Protein AF-A0A0C9TXI7-F1 (afdb_monomer)

Radius of gyration: 14.32 Å; Cα contacts (8 Å, |Δi|>4): 29; chains: 1; bounding box: 27×43×28 Å

Sequence (78 aa):
QAYQDGLFGCAPIKPSMAFDVNLLDLISMNIMFLAPNVVGWALTLESFWQERGYSLGQRECVHRQFSNTLHWYTVLLE

Solvent-accessible surface area (backbone atoms only — not comparable to full-atom values): 4990 Å² total; per-residue (Å²): 145,74,83,86,74,81,66,63,97,77,68,67,98,53,96,64,90,80,79,57,67,69,58,50,49,53,48,58,56,42,49,76,78,40,80,81,49,64,68,56,54,36,50,51,51,51,48,58,36,45,78,72,70,46,81,70,80,56,68,67,55,52,43,50,49,50,53,52,52,53,51,53,52,53,64,72,72,108

Foldseek 3Di:
DPPPPPDDPPDDPDPADDDDPVVLVVLVVVVVVDPNPLVVVLVVVCVVCVVVVDDPDDSVSSSVSSVVVSVVSVVVVD

Organism: Sphaerobolus stellatus (strain SS14) (NCBI:txid990650)

Structure (mmCIF, N/CA/C/O backbone):
data_AF-A0A0C9TXI7-F1
#
_entry.id   AF-A0A0C9TXI7-F1
#
loop_
_atom_site.group_PDB
_atom_site.id
_atom_site.type_symbol
_atom_site.label_atom_id
_atom_site.label_alt_id
_atom_site.label_comp_id
_atom_site.label_asym_id
_atom_site.label_entity_id
_atom_site.label_seq_id
_atom_site.pdbx_PDB_ins_code
_atom_site.Cartn_x
_atom_site.Cartn_y
_atom_site.Cartn_z
_atom_site.occupancy
_atom_site.B_iso_or_equiv
_atom_site.auth_seq_id
_atom_site.auth_comp_id
_atom_site.auth_asym_id
_atom_site.auth_atom_id
_atom_site.pdbx_PDB_model_num
ATOM 1 N N . GLN A 1 1 ? -13.736 -29.944 4.677 1.00 41.94 1 GLN A N 1
ATOM 2 C CA . GLN A 1 1 ? -14.755 -29.040 4.107 1.00 41.94 1 GLN A CA 1
ATOM 3 C C . GLN A 1 1 ? -14.178 -27.624 3.932 1.00 41.94 1 GLN A C 1
ATOM 5 O O . GLN A 1 1 ? -14.621 -26.714 4.607 1.00 41.94 1 GLN A O 1
ATOM 10 N N . ALA A 1 2 ? -13.138 -27.433 3.106 1.00 44.59 2 ALA A N 1
ATOM 11 C CA . ALA A 1 2 ? -12.469 -26.124 2.930 1.00 44.59 2 ALA A CA 1
ATOM 12 C C . ALA A 1 2 ? -12.028 -25.853 1.475 1.00 44.59 2 ALA A C 1
ATOM 14 O O . ALA A 1 2 ? -11.343 -24.880 1.194 1.00 44.59 2 ALA A O 1
ATOM 15 N N . TYR A 1 3 ? -12.388 -26.745 0.549 1.00 39.78 3 TYR A N 1
ATOM 16 C CA . TYR A 1 3 ? -11.903 -26.721 -0.834 1.00 39.78 3 TYR A CA 1
ATOM 17 C C . TYR A 1 3 ? -12.890 -26.047 -1.804 1.00 39.78 3 TYR A C 1
ATOM 19 O O . TYR A 1 3 ? -12.555 -25.832 -2.960 1.00 39.78 3 TYR A O 1
ATOM 27 N N . GLN A 1 4 ? -14.106 -25.711 -1.357 1.00 47.47 4 GLN A N 1
ATOM 28 C CA . GLN A 1 4 ? -15.166 -25.211 -2.245 1.00 47.47 4 GLN A CA 1
ATOM 29 C C . GLN A 1 4 ? -15.342 -23.688 -2.261 1.00 47.47 4 GLN A C 1
ATOM 31 O O . GLN A 1 4 ? -16.072 -23.199 -3.114 1.00 47.47 4 GLN A O 1
ATOM 36 N N . ASP A 1 5 ? -14.625 -22.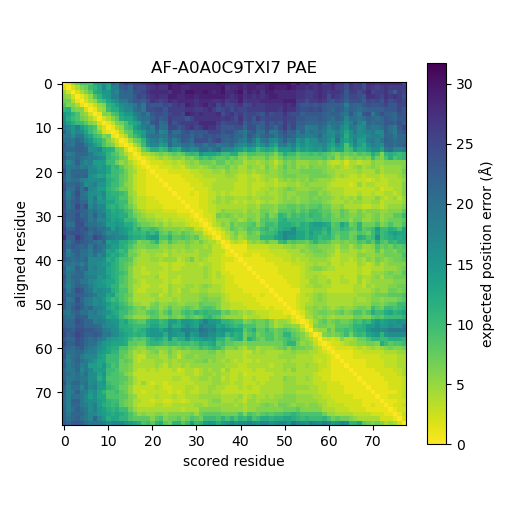937 -1.421 1.00 52.19 5 ASP A N 1
ATOM 37 C CA . ASP A 1 5 ? -14.852 -21.487 -1.297 1.00 52.19 5 ASP A CA 1
ATOM 38 C C . ASP A 1 5 ? -13.781 -20.615 -1.970 1.00 52.19 5 ASP A C 1
ATOM 40 O O . ASP A 1 5 ? -13.830 -19.395 -1.862 1.00 52.19 5 ASP A O 1
ATOM 44 N N . GLY A 1 6 ? -12.785 -21.196 -2.654 1.00 47.06 6 GLY A N 1
ATOM 45 C CA . GLY A 1 6 ? -11.740 -20.405 -3.328 1.00 47.06 6 GLY A CA 1
ATOM 46 C C . GLY A 1 6 ? -10.920 -19.511 -2.383 1.00 47.06 6 GLY A C 1
ATOM 47 O O . GLY A 1 6 ? -10.246 -18.581 -2.823 1.00 47.06 6 GLY A O 1
ATOM 48 N N . LEU A 1 7 ? -10.975 -19.777 -1.076 1.00 45.53 7 LEU A N 1
ATOM 49 C CA . LEU A 1 7 ? -10.271 -19.011 -0.059 1.00 45.53 7 LEU A CA 1
ATOM 50 C C . LEU A 1 7 ? -8.830 -19.515 0.036 1.00 45.53 7 LEU A C 1
ATOM 52 O O . LEU A 1 7 ? -8.544 -20.548 0.643 1.00 45.53 7 LEU A O 1
ATOM 56 N N . PHE A 1 8 ? -7.908 -18.762 -0.563 1.00 43.50 8 PHE A N 1
ATOM 57 C CA . PHE A 1 8 ? -6.484 -18.891 -0.276 1.00 43.50 8 PHE A CA 1
ATOM 58 C C . PHE A 1 8 ? -6.265 -18.723 1.235 1.00 43.50 8 PHE A C 1
ATOM 60 O O . PHE A 1 8 ? -6.747 -17.760 1.834 1.00 43.50 8 PHE A O 1
ATOM 67 N N . GLY A 1 9 ? -5.493 -19.621 1.856 1.00 43.25 9 GLY A N 1
ATOM 68 C CA . GLY A 1 9 ? -5.164 -19.608 3.293 1.00 43.25 9 GLY A CA 1
ATOM 69 C C . GLY A 1 9 ? -4.346 -18.398 3.777 1.00 43.25 9 GLY A C 1
ATOM 70 O O . GLY A 1 9 ? -3.733 -18.461 4.838 1.00 43.25 9 GLY A O 1
ATOM 71 N N . CYS A 1 10 ? -4.317 -17.309 3.006 1.00 46.44 10 CYS A N 1
ATOM 72 C CA . CYS A 1 10 ? -3.661 -16.045 3.319 1.00 46.44 10 CYS A CA 1
ATOM 73 C C . CYS A 1 10 ? -4.655 -14.872 3.448 1.00 46.44 10 CYS A C 1
ATOM 75 O O . CYS A 1 10 ? -4.241 -13.719 3.535 1.00 46.44 10 CYS A O 1
ATOM 77 N N . ALA A 1 11 ? -5.967 -15.135 3.469 1.00 48.53 11 ALA A N 1
ATOM 78 C CA . ALA A 1 11 ? -6.953 -14.105 3.786 1.00 48.53 11 ALA A CA 1
ATOM 79 C C . ALA A 1 11 ? -6.839 -13.725 5.281 1.00 48.53 11 ALA A C 1
ATOM 81 O O . ALA A 1 11 ? -6.963 -14.604 6.141 1.00 48.53 11 ALA A O 1
ATOM 82 N N . PRO A 1 12 ? -6.577 -12.450 5.633 1.00 50.94 12 PRO A N 1
ATOM 83 C CA . PRO A 1 12 ? -6.426 -12.042 7.025 1.00 50.94 12 PRO A CA 1
ATOM 84 C C . PRO A 1 12 ? -7.689 -12.367 7.833 1.00 50.94 12 PRO A C 1
ATOM 86 O O . PRO A 1 12 ? -8.795 -12.020 7.439 1.00 50.94 12 PRO A O 1
ATOM 89 N N . ILE A 1 13 ? -7.519 -12.992 9.002 1.00 52.72 13 ILE A N 1
ATOM 90 C CA . ILE A 1 13 ? -8.600 -13.430 9.918 1.00 52.72 13 ILE A CA 1
ATOM 91 C C . ILE A 1 13 ? -9.390 -12.233 10.520 1.00 52.72 13 ILE A C 1
ATOM 93 O O . ILE A 1 13 ? -10.380 -12.403 11.226 1.00 52.72 13 ILE A O 1
ATOM 97 N N . LYS A 1 14 ? -8.972 -10.995 10.237 1.00 53.16 14 LYS A N 1
ATOM 98 C CA . LYS A 1 14 ? -9.613 -9.737 10.653 1.00 53.16 14 LYS A CA 1
ATOM 99 C C . LYS A 1 14 ? -10.025 -8.932 9.421 1.00 53.16 14 LYS A C 1
ATOM 101 O O . LYS A 1 14 ? -9.379 -9.111 8.390 1.00 53.16 14 LYS A O 1
ATOM 106 N N . PRO A 1 15 ? -11.016 -8.018 9.521 1.00 52.78 15 PRO A N 1
ATOM 107 C CA . PRO A 1 15 ? -11.328 -7.098 8.430 1.00 52.78 15 PRO A CA 1
ATOM 108 C C . PRO A 1 15 ? -10.037 -6.400 7.999 1.00 52.78 15 PRO A C 1
ATOM 110 O O . PRO A 1 15 ? -9.446 -5.619 8.745 1.00 52.78 15 PRO A O 1
ATOM 113 N N . SER A 1 16 ? -9.548 -6.794 6.829 1.00 61.78 16 SER A N 1
ATOM 114 C CA . SER A 1 16 ? -8.356 -6.240 6.217 1.00 61.78 16 SER A CA 1
ATOM 115 C C . SER A 1 16 ? -8.769 -4.964 5.511 1.00 61.78 16 SER A C 1
ATOM 117 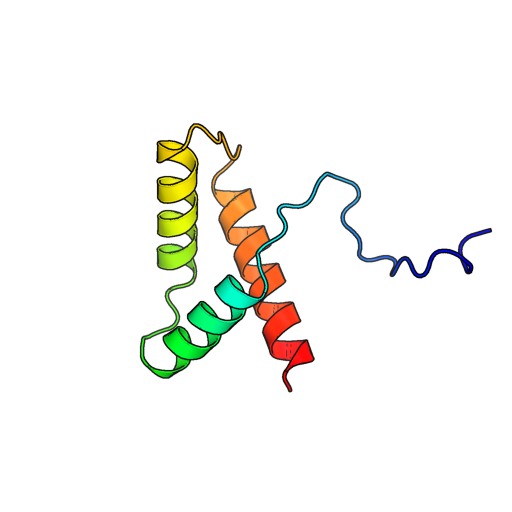O O . SER A 1 16 ? -9.775 -4.965 4.806 1.00 61.78 16 SER A O 1
ATOM 119 N N . MET A 1 17 ? -8.001 -3.890 5.664 1.00 68.38 17 MET A N 1
ATOM 120 C CA . MET A 1 17 ? -8.114 -2.755 4.760 1.00 68.38 17 MET A CA 1
ATOM 121 C C . MET A 1 17 ? -7.887 -3.274 3.343 1.00 68.38 17 MET A C 1
ATOM 123 O O . MET A 1 17 ? -6.868 -3.911 3.067 1.00 68.38 17 MET A O 1
ATOM 127 N N . ALA A 1 18 ? -8.874 -3.066 2.481 1.00 73.62 18 ALA A N 1
ATOM 128 C CA . ALA A 1 18 ? -8.765 -3.328 1.059 1.00 73.62 18 ALA A CA 1
ATOM 129 C C . ALA A 1 18 ? -8.459 -2.001 0.361 1.00 73.62 18 ALA A C 1
ATOM 131 O O . ALA A 1 18 ? -9.071 -0.979 0.677 1.00 73.62 18 ALA A O 1
ATOM 132 N N . PHE A 1 19 ? -7.504 -2.020 -0.565 1.00 79.44 19 PHE A N 1
ATOM 133 C CA . PHE A 1 19 ? -7.169 -0.873 -1.404 1.00 79.44 19 PHE A CA 1
ATOM 134 C C . PHE A 1 19 ? -7.792 -1.071 -2.785 1.00 79.44 19 PHE A C 1
ATOM 136 O O . PHE A 1 19 ? -7.858 -2.195 -3.282 1.00 79.44 19 PHE A O 1
ATOM 143 N N . ASP A 1 20 ? -8.264 0.017 -3.387 1.00 83.12 20 ASP A N 1
ATOM 14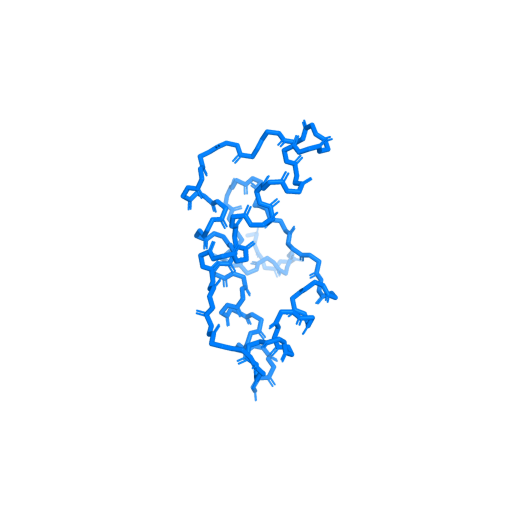4 C CA . ASP A 1 20 ? -8.821 -0.014 -4.738 1.00 83.12 20 ASP A CA 1
ATOM 145 C C . ASP A 1 20 ? -7.726 -0.321 -5.775 1.00 83.12 20 ASP A C 1
ATOM 147 O O . ASP A 1 20 ? -6.602 0.169 -5.662 1.00 83.12 20 ASP A O 1
ATOM 151 N N . VAL A 1 21 ? -8.046 -1.115 -6.799 1.00 81.06 21 VAL A N 1
ATOM 152 C CA . VAL A 1 21 ? -7.070 -1.500 -7.833 1.00 81.06 21 VAL A CA 1
ATOM 153 C C . VAL A 1 21 ? -6.609 -0.289 -8.647 1.00 81.06 21 VAL A C 1
ATOM 155 O O . VAL A 1 21 ? -5.426 -0.195 -8.947 1.00 81.06 21 VAL A O 1
ATOM 158 N N . ASN A 1 22 ? -7.484 0.682 -8.934 1.00 83.50 22 ASN A N 1
ATOM 159 C CA . ASN A 1 22 ? -7.086 1.897 -9.656 1.00 83.50 22 ASN A CA 1
ATOM 160 C C . ASN A 1 22 ? -6.154 2.771 -8.809 1.00 83.50 22 ASN A C 1
ATOM 162 O O . ASN A 1 22 ? -5.274 3.445 -9.338 1.00 83.50 22 ASN A O 1
ATOM 166 N N . LEU A 1 23 ? -6.330 2.757 -7.483 1.00 83.62 23 LEU A N 1
ATOM 167 C CA . LEU A 1 23 ? -5.411 3.421 -6.563 1.00 83.62 23 LEU A CA 1
ATOM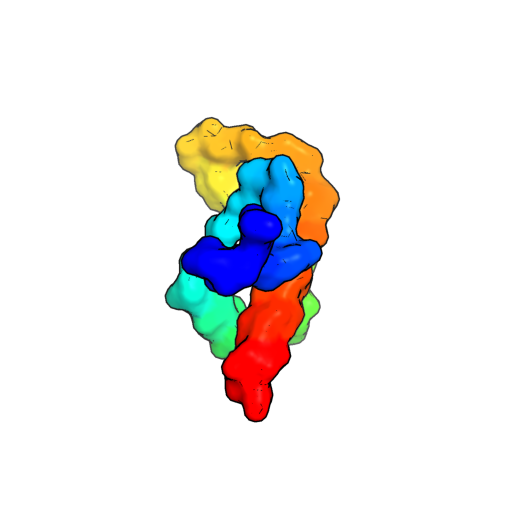 168 C C . LEU A 1 23 ? -4.029 2.752 -6.598 1.00 83.62 23 LEU A C 1
ATOM 170 O O . LEU A 1 23 ? -3.020 3.450 -6.682 1.00 83.62 23 LEU A O 1
ATOM 174 N N . LEU A 1 24 ? -3.976 1.418 -6.554 1.00 84.62 24 LEU A N 1
ATOM 175 C CA . LEU A 1 24 ? -2.718 0.668 -6.650 1.00 84.62 24 LEU A CA 1
ATOM 176 C C . LEU A 1 24 ? -2.032 0.881 -8.001 1.00 84.62 24 LEU A C 1
ATOM 178 O O . LEU A 1 24 ? -0.823 1.072 -8.036 1.00 84.62 24 LEU A O 1
ATOM 182 N N . ASP A 1 25 ? -2.796 0.918 -9.089 1.00 85.69 25 ASP A N 1
ATOM 183 C CA . ASP A 1 25 ? -2.297 1.200 -10.433 1.00 85.69 25 ASP A CA 1
ATOM 184 C C . ASP A 1 25 ? -1.675 2.601 -10.534 1.00 85.69 25 ASP A C 1
ATOM 186 O O . ASP A 1 25 ? -0.530 2.749 -10.964 1.00 85.69 25 ASP A O 1
ATOM 190 N N . LEU A 1 26 ? -2.367 3.621 -10.011 1.00 84.44 26 LEU A N 1
ATOM 191 C CA . LEU A 1 26 ? -1.852 4.988 -9.928 1.00 84.44 26 LEU A CA 1
ATOM 192 C C . LEU A 1 26 ? -0.523 5.048 -9.163 1.00 84.44 26 LEU A C 1
ATOM 194 O O . LEU A 1 26 ? 0.412 5.723 -9.596 1.00 84.44 26 LEU A O 1
ATOM 198 N N . ILE A 1 27 ? -0.431 4.355 -8.026 1.00 83.50 27 ILE A N 1
ATOM 199 C CA . ILE A 1 27 ? 0.787 4.319 -7.210 1.00 83.50 27 ILE A CA 1
ATOM 200 C C . ILE A 1 27 ? 1.902 3.559 -7.931 1.00 83.50 27 ILE A C 1
ATOM 202 O O . ILE A 1 27 ? 3.034 4.036 -7.939 1.00 83.50 27 ILE A O 1
ATOM 206 N N . SER A 1 28 ? 1.599 2.428 -8.571 1.00 82.56 28 SER A N 1
ATOM 207 C CA . SER A 1 28 ? 2.556 1.650 -9.366 1.00 82.56 28 SER A CA 1
ATOM 208 C C . SER A 1 28 ? 3.119 2.450 -10.542 1.00 82.56 28 SER A C 1
ATOM 210 O O . SER A 1 28 ? 4.317 2.399 -10.810 1.00 82.56 28 SER A O 1
ATOM 212 N N . MET A 1 29 ? 2.296 3.260 -11.208 1.00 84.75 29 MET A N 1
ATOM 213 C CA . MET A 1 29 ? 2.791 4.217 -12.199 1.00 84.75 29 MET A CA 1
ATOM 214 C C . MET A 1 29 ? 3.657 5.288 -11.536 1.00 84.75 29 MET A C 1
ATOM 216 O O . MET A 1 29 ? 4.721 5.635 -12.040 1.00 84.75 29 MET A O 1
ATOM 220 N N . ASN A 1 30 ? 3.233 5.803 -10.382 1.00 80.25 30 ASN A N 1
ATOM 221 C CA . ASN A 1 30 ? 3.930 6.880 -9.692 1.00 80.25 30 ASN A CA 1
ATOM 222 C C . ASN A 1 30 ? 5.341 6.487 -9.225 1.00 80.25 30 ASN A C 1
ATOM 224 O O . ASN A 1 30 ? 6.269 7.270 -9.416 1.00 80.25 30 ASN A O 1
ATOM 228 N N . ILE A 1 31 ? 5.531 5.272 -8.697 1.00 77.88 31 ILE A N 1
ATOM 229 C CA . ILE A 1 31 ? 6.853 4.771 -8.272 1.00 77.88 31 ILE A CA 1
ATOM 230 C C . ILE A 1 31 ? 7.843 4.601 -9.438 1.00 77.88 31 ILE A C 1
ATOM 232 O O . ILE A 1 31 ? 9.044 4.495 -9.205 1.00 77.88 31 ILE A O 1
ATOM 236 N N . MET A 1 32 ? 7.367 4.592 -10.689 1.00 78.69 32 MET A N 1
ATOM 237 C CA . MET A 1 32 ? 8.228 4.604 -11.876 1.00 78.69 32 MET A CA 1
ATOM 238 C C . MET A 1 32 ? 8.823 5.998 -12.143 1.00 78.69 32 MET A C 1
ATOM 240 O O . MET A 1 32 ? 9.889 6.112 -12.746 1.00 78.69 32 MET A O 1
ATOM 244 N N . PHE A 1 33 ? 8.149 7.060 -11.687 1.00 77.50 33 PHE A N 1
ATOM 245 C CA . PHE A 1 33 ? 8.527 8.459 -11.926 1.00 77.50 33 PHE A CA 1
ATOM 246 C C . PHE A 1 33 ? 9.046 9.182 -10.675 1.00 77.50 33 PHE A C 1
ATOM 248 O O . PHE A 1 33 ? 9.725 10.202 -10.796 1.00 77.50 33 PHE A O 1
ATOM 255 N N . LEU A 1 34 ? 8.745 8.674 -9.479 1.00 74.75 34 LEU A N 1
ATOM 256 C CA . LEU A 1 34 ? 9.199 9.207 -8.197 1.00 74.75 34 LEU A CA 1
ATOM 257 C C . LEU A 1 34 ? 9.850 8.110 -7.354 1.00 74.75 34 LEU A C 1
ATOM 259 O O . LEU A 1 34 ? 9.504 6.938 -7.454 1.00 74.75 34 LEU A O 1
ATOM 263 N N . ALA A 1 35 ? 10.788 8.501 -6.485 1.00 75.88 35 ALA A N 1
ATOM 264 C CA . ALA A 1 35 ? 11.385 7.573 -5.530 1.00 75.88 35 ALA A CA 1
ATOM 265 C C . ALA A 1 35 ? 10.282 6.891 -4.691 1.00 75.88 35 ALA A C 1
ATOM 267 O O . ALA A 1 35 ? 9.354 7.582 -4.258 1.00 75.88 35 ALA A O 1
ATOM 268 N N . PRO A 1 36 ? 10.374 5.573 -4.431 1.00 68.12 36 PRO A N 1
ATOM 269 C CA . PRO A 1 36 ? 9.324 4.810 -3.762 1.00 68.12 36 PRO A CA 1
ATOM 270 C C . PRO A 1 36 ? 9.169 5.250 -2.300 1.00 68.12 36 PRO A C 1
ATOM 272 O O . PRO A 1 36 ? 9.786 4.712 -1.382 1.00 68.12 36 PRO A O 1
ATOM 275 N N . ASN A 1 37 ? 8.324 6.252 -2.067 1.00 78.31 37 ASN A N 1
ATOM 276 C CA . ASN A 1 37 ? 8.028 6.815 -0.755 1.00 78.31 37 ASN A CA 1
ATOM 277 C C . ASN A 1 37 ? 6.777 6.155 -0.158 1.00 78.31 37 ASN A C 1
ATOM 279 O O . ASN A 1 37 ? 5.792 6.814 0.163 1.00 78.31 37 ASN A O 1
ATOM 283 N N . VAL A 1 38 ? 6.823 4.836 0.036 1.00 77.56 38 VAL A N 1
ATOM 284 C CA . VAL A 1 38 ? 5.705 4.046 0.594 1.00 77.56 38 VAL A CA 1
ATOM 285 C C . VAL A 1 38 ? 5.17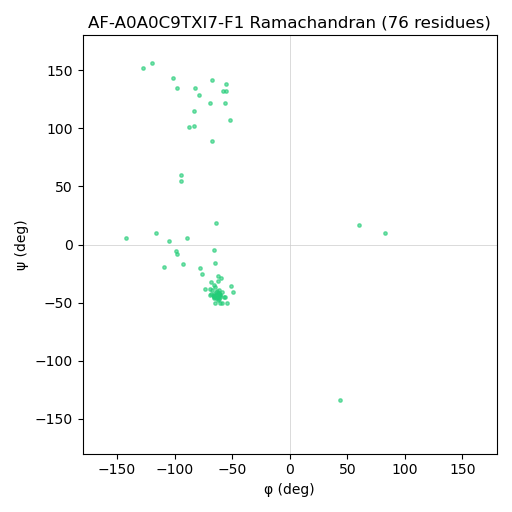5 4.643 1.910 1.00 77.56 38 VAL A C 1
ATOM 287 O O . VAL A 1 38 ? 3.967 4.691 2.133 1.00 77.56 38 VAL A O 1
ATOM 290 N N . VAL A 1 39 ? 6.067 5.199 2.738 1.00 81.06 39 VAL A N 1
ATOM 291 C CA . VAL A 1 39 ? 5.720 5.932 3.968 1.00 81.06 39 VAL A CA 1
ATOM 292 C C . VAL A 1 39 ? 4.918 7.204 3.678 1.00 81.06 39 VAL A C 1
ATOM 294 O O . VAL A 1 39 ? 3.931 7.472 4.357 1.00 81.06 39 VAL A O 1
ATOM 297 N N . GLY A 1 40 ? 5.318 7.980 2.668 1.00 83.88 40 GLY A N 1
ATOM 298 C CA . GLY A 1 40 ? 4.617 9.195 2.256 1.00 83.88 40 GLY A CA 1
ATOM 299 C C . GLY A 1 40 ? 3.203 8.886 1.776 1.00 83.88 40 GLY A C 1
ATOM 300 O O . GLY A 1 40 ? 2.253 9.484 2.269 1.00 83.88 40 GLY A O 1
ATOM 301 N N . TRP A 1 41 ? 3.050 7.882 0.911 1.00 81.62 41 TRP A N 1
ATOM 302 C CA . TRP A 1 41 ? 1.738 7.434 0.438 1.00 81.62 41 TRP A CA 1
ATOM 303 C C . TRP A 1 41 ? 0.848 6.902 1.560 1.00 81.62 41 TRP A C 1
ATOM 305 O O . TRP A 1 41 ? -0.330 7.250 1.618 1.00 81.62 41 TRP A O 1
ATOM 315 N N . ALA A 1 42 ? 1.400 6.118 2.488 1.00 81.25 42 ALA A N 1
ATOM 316 C CA . ALA A 1 42 ? 0.652 5.643 3.647 1.00 81.25 42 ALA A CA 1
ATOM 317 C C . ALA A 1 42 ? 0.153 6.806 4.528 1.00 81.25 42 ALA A C 1
ATOM 319 O O . ALA A 1 42 ? -0.999 6.789 4.954 1.00 81.25 42 ALA A O 1
ATOM 320 N N . LEU A 1 43 ? 0.981 7.834 4.755 1.00 84.12 43 LEU A N 1
ATOM 321 C CA . LEU A 1 43 ? 0.596 9.042 5.499 1.00 84.12 43 LEU A CA 1
ATOM 322 C C . LEU A 1 43 ? -0.452 9.879 4.757 1.00 84.12 43 LEU A C 1
ATOM 324 O O . LEU A 1 43 ? -1.376 10.403 5.380 1.00 84.12 43 LEU A O 1
ATOM 328 N N . THR A 1 44 ? -0.335 10.000 3.434 1.00 85.50 44 THR A N 1
ATOM 329 C CA . THR A 1 44 ? -1.335 10.680 2.604 1.00 85.50 44 THR A CA 1
ATOM 330 C C . THR A 1 44 ? -2.681 9.968 2.684 1.00 85.50 44 THR A C 1
ATOM 332 O O . THR A 1 44 ? -3.699 10.626 2.882 1.00 85.50 44 THR A O 1
ATOM 335 N N . LEU A 1 45 ? -2.693 8.636 2.587 1.00 82.75 45 LEU A N 1
ATOM 336 C CA . LEU A 1 45 ? -3.914 7.838 2.700 1.00 82.75 45 LEU A CA 1
ATOM 337 C C . LEU A 1 45 ? -4.522 7.924 4.105 1.00 82.75 45 LEU A C 1
ATOM 339 O O . LEU A 1 45 ? -5.723 8.150 4.226 1.00 82.75 45 LEU A O 1
ATOM 343 N N . GLU A 1 46 ? -3.702 7.827 5.157 1.00 84.00 46 GLU A N 1
ATOM 344 C CA . GLU A 1 46 ? -4.135 8.032 6.547 1.00 84.00 46 GLU A CA 1
ATOM 345 C C . GLU A 1 46 ? -4.814 9.3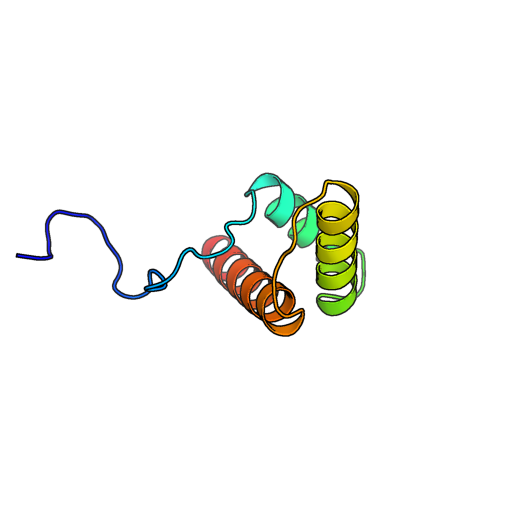98 6.715 1.00 84.00 46 GLU A C 1
ATOM 347 O O . GLU A 1 46 ? -5.941 9.467 7.205 1.00 84.00 46 GLU A O 1
ATOM 352 N N . SER A 1 47 ? -4.169 10.468 6.240 1.00 84.38 47 SER A N 1
ATOM 353 C CA . SER A 1 47 ? -4.690 11.836 6.350 1.00 84.38 47 SER A CA 1
ATOM 354 C C . SER A 1 47 ? -5.992 12.011 5.563 1.00 84.38 47 SER A C 1
ATOM 356 O O . SER A 1 47 ? -6.974 12.519 6.099 1.00 84.38 47 SER A O 1
ATOM 358 N N . PHE A 1 48 ? -6.040 11.522 4.321 1.00 84.75 48 PHE A N 1
ATOM 359 C CA . PHE A 1 48 ? -7.225 11.588 3.461 1.00 84.75 48 PHE A CA 1
ATOM 360 C C . PHE A 1 48 ? -8.442 10.895 4.084 1.00 84.75 48 PHE A C 1
ATOM 362 O O . PHE A 1 48 ? -9.573 11.379 4.001 1.00 84.75 48 PHE A O 1
ATOM 369 N N . TRP A 1 49 ? -8.223 9.742 4.712 1.00 83.25 49 TRP A N 1
ATOM 370 C CA . TRP A 1 49 ? -9.276 9.001 5.391 1.00 83.25 49 TRP A CA 1
ATOM 371 C C . TRP A 1 49 ? -9.693 9.658 6.706 1.00 83.25 49 TRP A C 1
ATOM 373 O O . TRP A 1 49 ? -10.892 9.735 6.986 1.00 83.25 49 TRP A O 1
ATOM 383 N N . GLN A 1 50 ? -8.737 10.203 7.458 1.00 84.56 50 GLN A N 1
ATOM 384 C CA . GLN A 1 50 ? -9.002 10.958 8.677 1.00 84.56 50 GLN A CA 1
ATOM 385 C C . GLN A 1 50 ? -9.874 12.193 8.404 1.00 84.56 50 GLN A C 1
ATOM 387 O O . GLN A 1 50 ? -10.842 12.421 9.128 1.00 84.56 50 GLN A O 1
ATOM 392 N N . GLU A 1 51 ? -9.604 12.943 7.331 1.00 86.75 51 GLU A N 1
ATOM 393 C CA . GLU A 1 51 ? -10.427 14.093 6.916 1.00 86.75 51 GLU A CA 1
ATOM 394 C C . GLU A 1 51 ? -11.867 13.703 6.554 1.00 86.75 51 GLU A C 1
ATOM 396 O O . GLU A 1 51 ? -12.793 14.497 6.713 1.00 86.75 51 GLU A O 1
ATOM 401 N N . ARG A 1 52 ? -12.085 12.461 6.111 1.00 85.38 52 ARG A N 1
ATOM 402 C CA . ARG A 1 52 ? -13.416 11.913 5.803 1.00 85.38 52 ARG A CA 1
ATOM 403 C C . ARG A 1 52 ? -14.097 11.247 7.002 1.00 85.38 52 ARG A C 1
ATOM 405 O O . ARG A 1 52 ? -15.168 10.666 6.844 1.00 85.38 52 ARG A O 1
ATOM 412 N N . GLY A 1 53 ? -13.499 11.333 8.191 1.00 82.00 53 GLY A N 1
ATOM 413 C CA . GLY A 1 53 ? -14.044 10.776 9.430 1.00 82.00 53 GLY A CA 1
ATOM 414 C C . GLY A 1 53 ? -13.770 9.283 9.634 1.00 82.00 53 GLY A C 1
ATOM 415 O O . GLY A 1 53 ? -14.320 8.687 10.560 1.00 82.00 53 GLY A O 1
ATOM 416 N N . TYR A 1 54 ? -12.917 8.664 8.812 1.00 79.62 54 TYR A N 1
ATOM 417 C CA . TYR A 1 54 ? -12.487 7.284 9.027 1.00 79.62 54 TYR A CA 1
ATOM 418 C C . TYR A 1 54 ? -11.338 7.244 10.041 1.00 79.62 54 TYR A C 1
ATOM 420 O O . TYR A 1 54 ? -10.238 7.728 9.783 1.00 79.62 54 TYR A O 1
ATOM 428 N N . SER A 1 55 ? -11.580 6.629 11.201 1.00 70.62 55 SER A N 1
ATOM 429 C CA . SER A 1 55 ? -10.533 6.327 12.181 1.00 70.62 55 SER A CA 1
ATOM 430 C C . SER A 1 55 ? -9.906 4.976 11.851 1.00 70.62 55 SER A C 1
ATOM 432 O O . SER A 1 55 ? -10.471 3.918 12.131 1.00 70.62 55 SER A O 1
ATOM 434 N N . LEU A 1 56 ? -8.730 5.008 11.233 1.00 68.69 56 LEU A N 1
ATOM 435 C CA . LEU A 1 56 ? -8.005 3.810 10.823 1.00 68.69 56 LEU A CA 1
ATOM 436 C C . LEU A 1 56 ? -6.989 3.380 11.881 1.00 68.69 56 LEU A C 1
ATOM 438 O O . LEU A 1 56 ? -5.815 3.216 11.590 1.00 68.69 56 LEU A O 1
ATOM 442 N N . GLY A 1 57 ? -7.450 3.180 13.117 1.00 69.81 57 GLY A N 1
ATOM 443 C CA . GLY A 1 57 ? -6.669 2.556 14.191 1.00 69.81 57 GLY A CA 1
ATOM 444 C C . GLY A 1 57 ? -5.204 3.020 14.310 1.00 69.81 57 GLY A C 1
ATOM 445 O O . GLY A 1 57 ? -4.920 4.212 14.335 1.00 69.81 57 GLY A O 1
ATOM 446 N N . GLN A 1 58 ? -4.287 2.052 14.450 1.00 66.81 58 GLN A N 1
ATOM 447 C CA . GLN A 1 58 ? -2.838 2.270 14.576 1.00 66.81 58 GLN A CA 1
ATOM 448 C C . GLN A 1 58 ? -2.212 2.548 13.202 1.00 66.81 58 GLN A C 1
ATOM 450 O O . GLN A 1 58 ? -2.369 1.741 12.282 1.00 66.81 58 GLN A O 1
ATOM 455 N N . ARG A 1 59 ? -1.436 3.628 13.089 1.00 67.75 59 ARG A N 1
ATOM 456 C CA . ARG A 1 59 ? -0.698 4.029 11.877 1.00 67.75 59 ARG A CA 1
ATOM 457 C C . ARG A 1 59 ? 0.120 2.889 11.269 1.00 67.75 59 ARG A C 1
ATOM 459 O O . ARG A 1 59 ? 0.143 2.705 10.049 1.00 67.75 59 ARG A O 1
ATOM 466 N N . GLU A 1 60 ? 0.765 2.083 12.112 1.00 67.75 60 GLU A N 1
ATOM 467 C CA . GLU A 1 60 ? 1.553 0.928 11.681 1.00 67.75 60 GLU A CA 1
ATOM 468 C C . GLU A 1 60 ? 0.719 -0.099 10.903 1.00 67.75 60 GLU A C 1
ATOM 470 O O . GLU A 1 60 ? 1.253 -0.773 10.019 1.00 67.75 60 GLU A O 1
ATOM 475 N N . CYS A 1 61 ? -0.586 -0.210 11.174 1.00 74.31 61 CYS A N 1
ATOM 476 C CA . CYS A 1 61 ? -1.475 -1.111 10.445 1.00 74.31 61 CYS A CA 1
ATOM 477 C C . CYS A 1 61 ? -1.690 -0.646 9.002 1.00 74.31 61 CYS A C 1
ATOM 479 O O . CYS A 1 61 ? -1.609 -1.476 8.097 1.00 74.31 61 CYS A O 1
ATOM 481 N N . VAL A 1 62 ? -1.904 0.656 8.778 1.00 78.00 62 VAL A N 1
ATOM 482 C CA . VAL A 1 62 ? -2.110 1.222 7.433 1.00 78.00 62 VAL A CA 1
ATOM 483 C C . VAL A 1 62 ? -0.853 1.054 6.595 1.00 78.00 62 VAL A C 1
ATOM 485 O O . VAL A 1 62 ? -0.908 0.493 5.504 1.00 78.00 62 VAL A O 1
ATOM 488 N N . HIS A 1 63 ? 0.301 1.449 7.137 1.00 80.81 63 HIS A N 1
ATOM 489 C CA . HIS A 1 63 ? 1.575 1.316 6.437 1.00 80.81 63 HIS A CA 1
ATOM 490 C C . HIS A 1 63 ? 1.900 -0.148 6.101 1.00 80.81 63 HIS A C 1
ATOM 492 O O . HIS A 1 63 ? 2.300 -0.457 4.975 1.00 80.81 63 HIS A O 1
ATOM 498 N N . ARG A 1 64 ? 1.687 -1.069 7.051 1.00 82.00 64 ARG A N 1
ATOM 499 C CA . ARG A 1 64 ? 1.938 -2.501 6.846 1.00 82.00 64 ARG A CA 1
ATOM 500 C C . ARG A 1 64 ? 1.000 -3.101 5.803 1.00 82.00 64 ARG A C 1
ATOM 502 O O . ARG A 1 64 ? 1.462 -3.854 4.95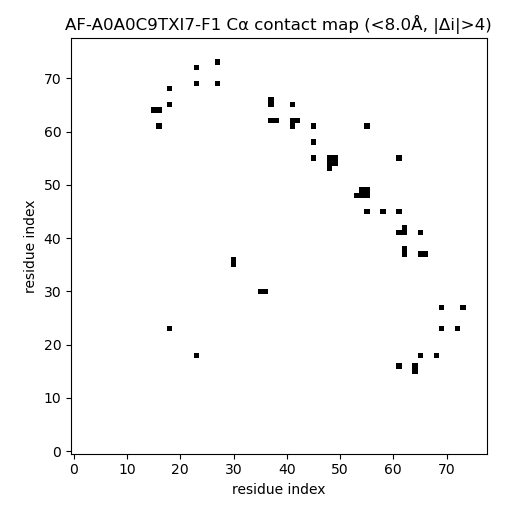0 1.00 82.00 64 ARG A O 1
ATOM 509 N N . GLN A 1 65 ? -0.296 -2.794 5.864 1.00 80.12 65 GLN A N 1
ATOM 510 C CA . GLN A 1 65 ? -1.257 -3.324 4.896 1.00 80.12 65 GLN A CA 1
ATOM 511 C C . GLN A 1 65 ? -1.055 -2.732 3.508 1.00 80.12 65 GLN A C 1
ATOM 513 O O . GLN A 1 65 ? -1.118 -3.475 2.533 1.00 80.12 65 GLN A O 1
ATOM 518 N N . PHE A 1 66 ? -0.737 -1.443 3.420 1.00 82.69 66 PHE A N 1
ATOM 519 C CA . PHE A 1 66 ? -0.399 -0.790 2.165 1.00 82.69 66 PHE A CA 1
ATOM 520 C C . PHE A 1 66 ? 0.840 -1.417 1.519 1.00 82.69 66 PHE A C 1
ATOM 522 O O . PHE A 1 66 ? 0.779 -1.858 0.376 1.00 82.69 66 PHE A O 1
ATOM 529 N N . SER A 1 67 ? 1.926 -1.564 2.286 1.00 83.56 67 SER A N 1
ATOM 530 C CA . SER A 1 67 ? 3.160 -2.211 1.821 1.00 83.56 67 SER A CA 1
ATOM 531 C C . SER A 1 67 ? 2.911 -3.640 1.336 1.00 83.56 67 SER A C 1
ATOM 533 O O . SER A 1 67 ? 3.379 -4.025 0.269 1.00 83.56 67 SER A O 1
ATOM 535 N N . ASN A 1 68 ? 2.145 -4.424 2.101 1.00 85.06 68 ASN A N 1
ATOM 536 C CA . ASN A 1 68 ? 1.831 -5.803 1.738 1.00 85.06 68 ASN A CA 1
ATOM 537 C C . ASN A 1 68 ? 0.970 -5.867 0.467 1.00 85.06 68 ASN A C 1
ATOM 539 O O . ASN A 1 68 ? 1.253 -6.658 -0.423 1.00 85.06 68 ASN A O 1
ATOM 543 N N . THR A 1 69 ? -0.054 -5.017 0.359 1.00 85.44 69 THR A N 1
ATOM 544 C CA . THR A 1 69 ? -0.953 -4.998 -0.805 1.00 85.44 69 THR A CA 1
ATOM 545 C C . THR A 1 69 ? -0.215 -4.569 -2.068 1.00 85.44 69 THR A C 1
ATOM 547 O O . THR A 1 69 ? -0.360 -5.218 -3.098 1.00 85.44 69 THR A O 1
ATOM 550 N N . LEU A 1 70 ? 0.618 -3.527 -1.981 1.00 83.56 70 LEU A N 1
ATOM 551 C CA . LEU A 1 70 ? 1.432 -3.066 -3.102 1.00 83.56 70 LEU A CA 1
ATOM 552 C C . LEU A 1 70 ? 2.412 -4.153 -3.557 1.00 83.56 70 LEU A C 1
ATOM 554 O O . LEU A 1 70 ? 2.518 -4.402 -4.750 1.00 83.56 70 LEU A O 1
ATOM 558 N N . HIS A 1 71 ? 3.057 -4.857 -2.620 1.00 84.88 71 HIS A N 1
ATOM 559 C CA . HIS A 1 71 ? 3.951 -5.969 -2.944 1.00 84.88 71 HIS A CA 1
ATOM 560 C C . HIS A 1 71 ? 3.236 -7.083 -3.720 1.00 84.88 71 HIS A C 1
ATOM 562 O O . HIS A 1 71 ? 3.704 -7.480 -4.783 1.00 84.88 71 HIS A O 1
ATOM 568 N N . TRP A 1 72 ? 2.085 -7.557 -3.229 1.00 82.88 72 TRP A N 1
ATOM 569 C CA . TRP A 1 72 ? 1.316 -8.593 -3.927 1.00 82.88 72 TRP A CA 1
ATOM 570 C C . TRP A 1 72 ? 0.764 -8.112 -5.271 1.00 82.88 72 TRP A C 1
ATOM 572 O O . TRP A 1 72 ? 0.721 -8.897 -6.211 1.00 82.88 72 TRP A O 1
ATOM 582 N N . TYR A 1 73 ? 0.380 -6.838 -5.386 1.00 82.88 73 TYR A N 1
ATOM 583 C CA . TYR A 1 73 ? -0.043 -6.255 -6.660 1.00 82.88 73 TYR A CA 1
ATOM 584 C C . TYR A 1 73 ? 1.094 -6.254 -7.683 1.00 82.88 73 TYR A C 1
ATOM 586 O O . TYR A 1 73 ? 0.887 -6.677 -8.814 1.00 82.88 73 TYR A O 1
ATOM 594 N N . THR A 1 74 ? 2.307 -5.863 -7.281 1.00 80.31 74 THR A N 1
ATOM 595 C CA . THR A 1 74 ? 3.487 -5.936 -8.150 1.00 80.31 74 THR A CA 1
ATOM 596 C C . THR A 1 74 ? 3.781 -7.373 -8.580 1.00 80.31 74 THR A C 1
ATOM 598 O O . THR A 1 74 ? 3.955 -7.607 -9.767 1.00 80.31 74 THR A O 1
ATOM 601 N N . VAL A 1 75 ? 3.746 -8.341 -7.657 1.00 83.44 75 VAL A N 1
ATOM 602 C CA . VAL A 1 75 ? 3.971 -9.766 -7.975 1.00 83.44 75 VAL A CA 1
ATOM 603 C C . VAL A 1 75 ? 2.923 -10.326 -8.946 1.00 83.44 75 VAL A C 1
ATOM 605 O O . VAL A 1 75 ? 3.231 -11.228 -9.710 1.00 83.44 75 VAL A O 1
ATOM 608 N N . LEU A 1 76 ? 1.683 -9.825 -8.919 1.00 80.25 76 LEU A N 1
ATOM 609 C CA . LEU A 1 76 ? 0.630 -10.237 -9.858 1.00 80.25 76 LEU A CA 1
ATOM 610 C C . LEU A 1 76 ? 0.760 -9.600 -11.250 1.00 80.25 76 LEU A C 1
ATOM 612 O O . LEU A 1 76 ? 0.128 -10.086 -12.187 1.00 80.25 76 LEU A O 1
ATOM 616 N N . LEU A 1 77 ? 1.495 -8.492 -11.366 1.00 76.56 77 LEU A N 1
ATOM 617 C CA . LEU A 1 77 ? 1.715 -7.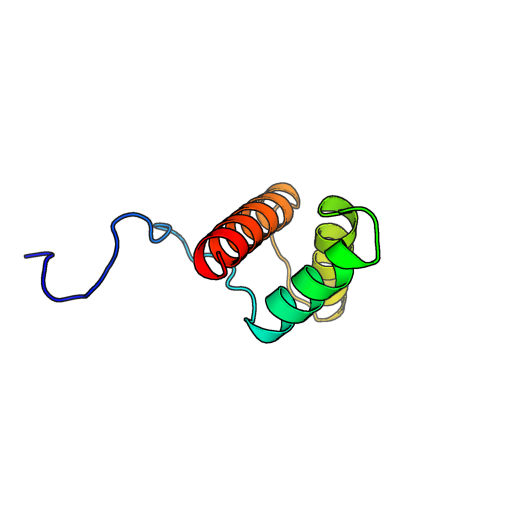780 -12.626 1.00 76.56 77 LEU A CA 1
ATOM 618 C C . LEU A 1 77 ? 2.989 -8.228 -13.365 1.00 76.56 77 LEU A C 1
ATOM 620 O O . LEU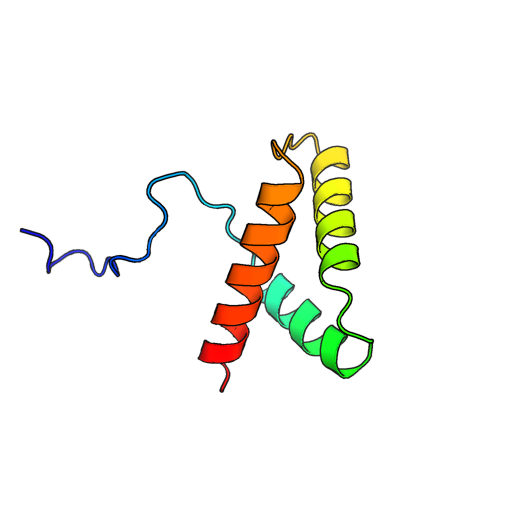 A 1 77 ? 3.110 -7.921 -14.552 1.00 76.56 77 LEU A O 1
ATOM 624 N N . GLU A 1 78 ? 3.915 -8.911 -12.683 1.00 65.25 78 GLU A N 1
ATOM 625 C CA . GLU A 1 78 ? 5.079 -9.596 -13.280 1.00 65.25 78 GLU A CA 1
ATOM 626 C C . GLU A 1 78 ? 4.714 -10.977 -13.849 1.00 65.25 78 GLU A C 1
ATOM 628 O O . GLU A 1 78 ? 5.235 -11.308 -14.941 1.00 65.25 78 GLU A O 1
#

Mean predicted aligned error: 10.13 Å

pLDDT: mean 73.3, std 13.91, range [39.78, 86.75]

Secondary structure (DSSP, 8-state):
--SSS---TTS-SS-PPPPPHHHHHHHHHHHHHS---HHHHHHHHHHHHHHTT---S-HHHHHHHHHHHHHHHHHHH-